Protein AF-V8N898-F1 (afdb_monomer)

Sequence (106 aa):
MCPICLDMLKHTMTTKECLHRFCSDCIVTALRSGNKECPTCRKKLVSKRSLRPDPNFDALISKIYPSRDEYEAHQDRVLAKLNRLHNQQALRSSMEEGLKMQAMNR

Mean predicted aligned error: 6.95 Å

Structure (mmCIF, N/CA/C/O backbone):
data_AF-V8N898-F1
#
_entry.id   AF-V8N898-F1
#
loop_
_atom_site.group_PDB
_atom_site.id
_atom_site.type_symbol
_atom_site.label_atom_id
_atom_site.label_alt_id
_atom_site.label_comp_id
_atom_site.label_asym_id
_atom_site.label_entity_id
_atom_site.label_seq_id
_atom_site.pdbx_PDB_ins_code
_atom_site.Cartn_x
_atom_site.Cartn_y
_atom_site.Cartn_z
_atom_site.occupancy
_atom_site.B_iso_or_equiv
_atom_site.auth_seq_id
_atom_site.auth_comp_id
_atom_site.auth_asym_id
_atom_site.auth_atom_id
_atom_site.pdbx_PDB_model_num
ATOM 1 N N . MET A 1 1 ? -0.500 -8.011 4.721 1.00 91.88 1 MET A N 1
ATOM 2 C CA . MET A 1 1 ? -0.864 -6.586 4.869 1.00 91.88 1 MET A CA 1
ATOM 3 C C . MET A 1 1 ? 0.102 -5.747 4.045 1.00 91.88 1 MET A C 1
ATOM 5 O O . MET A 1 1 ? 1.273 -6.105 3.967 1.00 91.88 1 MET A O 1
ATOM 9 N N . CYS A 1 2 ? -0.375 -4.698 3.381 1.00 98.00 2 CYS A N 1
ATOM 10 C CA . CYS A 1 2 ? 0.453 -3.765 2.631 1.00 98.00 2 CYS A CA 1
ATOM 11 C C . CYS A 1 2 ? 1.090 -2.750 3.591 1.00 98.00 2 CYS A C 1
ATOM 13 O O . CYS A 1 2 ? 0.360 -2.084 4.318 1.00 98.00 2 CYS A O 1
ATOM 15 N N . PRO A 1 3 ? 2.417 -2.554 3.569 1.00 97.75 3 PRO A N 1
ATOM 16 C CA . PRO A 1 3 ? 3.085 -1.622 4.482 1.00 97.75 3 PRO A CA 1
ATOM 17 C C . PRO A 1 3 ? 2.869 -0.139 4.126 1.00 97.75 3 PRO A C 1
ATOM 19 O O . PRO A 1 3 ? 3.330 0.723 4.860 1.00 97.75 3 PRO A O 1
ATOM 22 N N . ILE A 1 4 ? 2.209 0.171 3.001 1.00 97.88 4 ILE A N 1
ATOM 23 C CA . ILE A 1 4 ? 1.927 1.553 2.575 1.00 97.88 4 ILE A CA 1
ATOM 24 C C . ILE A 1 4 ? 0.554 2.002 3.082 1.00 97.88 4 ILE A C 1
ATOM 26 O O . ILE A 1 4 ? 0.458 3.026 3.745 1.00 97.88 4 ILE A O 1
ATOM 30 N N . CYS A 1 5 ? -0.508 1.251 2.768 1.00 96.94 5 CYS A N 1
ATOM 31 C CA . CYS A 1 5 ? -1.871 1.596 3.190 1.00 96.94 5 CYS A CA 1
ATOM 32 C C . CYS A 1 5 ? -2.292 0.950 4.515 1.00 96.94 5 CYS A C 1
ATOM 34 O O . CYS A 1 5 ? -3.379 1.241 4.995 1.00 96.94 5 CYS A O 1
ATOM 36 N N . LEU A 1 6 ? -1.461 0.068 5.083 1.00 94.62 6 LEU A N 1
ATOM 37 C CA . LEU A 1 6 ? -1.736 -0.682 6.317 1.00 94.62 6 LEU A CA 1
ATOM 38 C C . LEU A 1 6 ? -2.997 -1.563 6.259 1.00 94.62 6 LEU A C 1
ATOM 40 O O . LEU A 1 6 ? -3.499 -2.009 7.284 1.00 94.62 6 LEU A O 1
ATOM 44 N N . ASP A 1 7 ? -3.464 -1.871 5.051 1.00 93.56 7 ASP A N 1
ATOM 45 C CA . ASP A 1 7 ? -4.637 -2.705 4.793 1.00 93.56 7 ASP A CA 1
ATOM 46 C C . ASP A 1 7 ? -4.220 -4.041 4.140 1.00 93.56 7 ASP A C 1
ATOM 48 O O . ASP A 1 7 ? -3.062 -4.260 3.758 1.00 93.56 7 ASP A O 1
ATOM 52 N N . MET A 1 8 ? -5.136 -4.996 4.030 1.00 94.12 8 MET A N 1
ATOM 53 C CA . MET A 1 8 ? -4.944 -6.234 3.285 1.00 94.12 8 MET A CA 1
ATOM 54 C C . MET A 1 8 ? -4.565 -5.928 1.827 1.00 94.12 8 MET A C 1
ATOM 56 O O . MET A 1 8 ? -5.100 -5.012 1.207 1.00 94.12 8 MET A O 1
ATOM 60 N N . LEU A 1 9 ? -3.622 -6.698 1.279 1.00 96.62 9 LEU A N 1
ATOM 61 C CA . LEU A 1 9 ? -3.106 -6.478 -0.073 1.00 96.62 9 LEU A CA 1
ATOM 62 C C . LEU A 1 9 ? -4.229 -6.616 -1.117 1.00 96.62 9 LEU A C 1
ATOM 64 O O . LEU A 1 9 ? -5.034 -7.540 -1.030 1.00 96.62 9 LEU A O 1
ATOM 68 N N . LYS A 1 10 ? -4.258 -5.703 -2.095 1.00 96.00 10 LYS A N 1
ATOM 69 C CA . LYS A 1 10 ? -5.162 -5.726 -3.257 1.00 96.00 10 LYS A CA 1
ATOM 70 C C . LYS A 1 10 ? -4.325 -5.664 -4.534 1.00 96.00 10 LYS A C 1
ATOM 72 O O . LYS A 1 10 ? -3.498 -4.755 -4.654 1.00 96.00 10 LYS A O 1
ATOM 77 N N . HIS A 1 11 ? -4.540 -6.592 -5.470 1.00 97.81 11 HIS A N 1
ATOM 78 C CA . HIS A 1 11 ? -3.744 -6.724 -6.700 1.00 97.81 11 HIS A CA 1
ATOM 79 C C . HIS A 1 11 ? -2.243 -6.733 -6.383 1.00 97.81 11 HIS A C 1
ATOM 81 O O . HIS A 1 11 ? -1.530 -5.748 -6.612 1.00 97.81 11 HIS A O 1
ATOM 87 N N . THR A 1 12 ? -1.787 -7.807 -5.741 1.00 98.62 12 THR A N 1
ATOM 88 C CA . THR A 1 12 ? -0.474 -7.857 -5.101 1.00 98.62 12 THR A CA 1
ATOM 89 C C . THR A 1 12 ? 0.645 -7.690 -6.125 1.00 98.62 12 THR A C 1
ATOM 91 O O . THR A 1 12 ? 0.762 -8.437 -7.095 1.00 98.62 12 THR A O 1
ATOM 94 N N . MET A 1 13 ? 1.520 -6.719 -5.869 1.00 98.69 13 MET A N 1
ATOM 95 C CA . MET A 1 13 ? 2.769 -6.505 -6.589 1.00 98.69 13 MET A CA 1
ATOM 96 C C . MET A 1 13 ? 3.948 -6.850 -5.684 1.00 98.69 13 MET A C 1
ATOM 98 O O . MET A 1 13 ? 4.034 -6.378 -4.549 1.00 98.69 13 MET A O 1
ATOM 102 N N . THR A 1 14 ? 4.895 -7.610 -6.221 1.00 98.75 14 THR A N 1
ATOM 103 C CA . THR A 1 14 ? 6.093 -8.069 -5.517 1.00 98.75 14 THR A CA 1
ATOM 104 C C . THR A 1 14 ? 7.340 -7.470 -6.157 1.00 98.75 14 THR A C 1
ATOM 106 O O . THR A 1 14 ? 7.507 -7.498 -7.382 1.00 98.75 14 THR A O 1
ATOM 109 N N . THR A 1 15 ? 8.245 -6.923 -5.346 1.00 98.50 15 THR A N 1
ATOM 110 C CA . THR A 1 15 ? 9.554 -6.457 -5.828 1.00 98.50 15 THR A CA 1
ATOM 111 C C . THR A 1 15 ? 10.422 -7.643 -6.236 1.00 98.50 15 THR A C 1
ATOM 113 O O . THR A 1 15 ? 10.494 -8.648 -5.531 1.00 98.50 15 THR A O 1
ATOM 116 N N . LYS A 1 16 ? 11.122 -7.542 -7.370 1.00 98.38 16 LYS A N 1
ATOM 117 C CA . LYS A 1 16 ? 11.941 -8.659 -7.873 1.00 98.38 16 LYS A CA 1
ATOM 118 C C . LYS A 1 16 ? 13.146 -8.966 -6.974 1.00 98.38 16 LYS A C 1
ATOM 120 O O . LYS A 1 16 ? 13.394 -10.131 -6.697 1.00 98.38 16 LYS A O 1
ATOM 125 N N . GLU A 1 17 ? 13.808 -7.924 -6.465 1.00 97.81 17 GLU A N 1
ATOM 126 C CA . GLU A 1 17 ? 15.081 -8.011 -5.718 1.00 97.81 17 GLU A CA 1
ATOM 127 C C . GLU A 1 17 ? 14.948 -8.265 -4.207 1.00 97.81 17 GLU A C 1
ATOM 129 O O . GLU A 1 17 ? 15.916 -8.617 -3.528 1.00 97.81 17 GLU A O 1
ATOM 134 N N . CYS A 1 18 ? 13.787 -7.970 -3.620 1.00 98.50 18 CYS A N 1
ATOM 135 C CA . CYS A 1 18 ? 13.584 -8.112 -2.172 1.00 98.50 18 CYS A CA 1
ATOM 136 C C . CYS A 1 18 ? 12.280 -8.793 -1.774 1.00 98.50 18 CYS A C 1
ATOM 138 O O . CYS A 1 18 ? 12.060 -8.972 -0.584 1.00 98.50 18 CYS A O 1
ATOM 140 N N . LEU A 1 19 ? 11.442 -9.190 -2.736 1.00 98.44 19 LEU A N 1
ATOM 141 C CA . LEU A 1 19 ? 10.214 -9.953 -2.505 1.00 98.44 19 LEU A CA 1
ATOM 142 C C . LEU A 1 19 ? 9.207 -9.293 -1.544 1.00 98.44 19 LEU A C 1
ATOM 144 O O . LEU A 1 19 ? 8.300 -9.955 -1.039 1.00 98.44 19 LEU A O 1
ATOM 148 N N . HIS A 1 20 ? 9.322 -7.982 -1.322 1.00 98.81 20 HIS A N 1
ATOM 149 C CA . HIS A 1 20 ? 8.346 -7.224 -0.547 1.00 98.81 20 HIS A CA 1
ATOM 150 C C . HIS A 1 20 ? 7.078 -7.009 -1.371 1.00 98.81 20 HIS A C 1
ATOM 152 O O . HIS A 1 20 ? 7.146 -6.745 -2.576 1.00 98.81 20 HIS A O 1
ATOM 158 N N . ARG A 1 21 ? 5.930 -7.138 -0.699 1.00 98.75 21 ARG A N 1
ATOM 159 C CA . ARG A 1 21 ? 4.593 -7.138 -1.300 1.00 98.75 21 ARG A CA 1
ATOM 160 C C . ARG A 1 21 ? 3.851 -5.850 -0.983 1.00 98.75 21 ARG A C 1
ATOM 162 O O . ARG A 1 21 ? 3.832 -5.399 0.162 1.00 98.75 21 ARG A O 1
ATOM 169 N N . PHE A 1 22 ? 3.193 -5.299 -1.991 1.00 98.81 22 PHE A N 1
ATOM 170 C CA . PHE A 1 22 ? 2.417 -4.067 -1.903 1.00 98.81 22 PHE A CA 1
ATOM 171 C C . PHE A 1 22 ? 1.147 -4.181 -2.747 1.00 98.81 22 PHE A C 1
ATOM 173 O O . PHE A 1 22 ? 1.105 -4.975 -3.685 1.00 98.81 22 PHE A O 1
ATOM 180 N N . CYS A 1 23 ? 0.133 -3.362 -2.468 1.00 98.69 23 CYS A N 1
ATOM 181 C CA . CYS A 1 23 ? -0.967 -3.190 -3.415 1.00 98.69 23 CYS A CA 1
ATOM 182 C C . CYS A 1 23 ? -0.440 -2.515 -4.685 1.00 98.69 23 CYS A C 1
ATOM 184 O O . CYS A 1 23 ? 0.420 -1.630 -4.585 1.00 98.69 23 CYS A O 1
ATOM 186 N N . SER A 1 24 ? -0.974 -2.880 -5.854 1.00 98.44 24 SER A N 1
ATOM 187 C CA . SER A 1 24 ? -0.586 -2.271 -7.135 1.00 98.44 24 SER A CA 1
ATOM 188 C C . SER A 1 24 ? -0.637 -0.743 -7.087 1.00 98.44 24 SER A C 1
ATOM 190 O O . SER A 1 24 ? 0.368 -0.084 -7.364 1.00 98.44 24 SER A O 1
ATOM 192 N N . ASP A 1 25 ? -1.758 -0.177 -6.644 1.00 98.31 25 ASP A N 1
ATOM 193 C CA . ASP A 1 25 ? -1.945 1.277 -6.620 1.00 98.31 25 ASP A CA 1
ATOM 194 C C . ASP A 1 25 ? -1.012 1.960 -5.621 1.00 98.31 25 ASP A C 1
ATOM 196 O O . ASP A 1 25 ? -0.446 3.016 -5.917 1.00 98.31 25 ASP A O 1
ATOM 200 N N . CYS A 1 26 ? -0.770 1.324 -4.472 1.00 98.56 26 CYS A N 1
ATOM 201 C CA . CYS A 1 26 ? 0.116 1.855 -3.444 1.00 98.56 26 CYS A CA 1
ATOM 202 C C . CYS A 1 26 ? 1.561 1.965 -3.940 1.00 98.56 26 CYS A C 1
ATOM 204 O O . CYS A 1 26 ? 2.159 3.037 -3.854 1.00 98.56 26 CYS A O 1
ATOM 206 N N . ILE A 1 27 ? 2.134 0.887 -4.489 1.00 98.31 27 ILE A N 1
ATOM 207 C CA . ILE A 1 27 ? 3.537 0.915 -4.931 1.00 98.31 27 ILE A CA 1
ATOM 208 C C . ILE A 1 27 ? 3.726 1.755 -6.193 1.00 98.31 27 ILE A C 1
ATOM 210 O O . ILE A 1 27 ? 4.734 2.446 -6.326 1.00 98.31 27 ILE A O 1
ATOM 214 N N . VAL A 1 28 ? 2.753 1.756 -7.110 1.00 97.12 28 VAL A N 1
ATOM 215 C CA . VAL A 1 28 ? 2.809 2.605 -8.308 1.00 97.12 28 VAL A CA 1
ATOM 216 C C . VAL A 1 28 ? 2.743 4.082 -7.926 1.00 97.12 28 VAL A C 1
ATOM 218 O O . VAL A 1 28 ? 3.469 4.887 -8.507 1.00 97.12 28 VAL A O 1
ATOM 221 N N . THR A 1 29 ? 1.915 4.448 -6.946 1.00 97.44 29 THR A N 1
ATOM 222 C CA . THR A 1 29 ? 1.849 5.821 -6.426 1.00 97.44 29 THR A CA 1
ATOM 223 C C . THR A 1 29 ? 3.146 6.205 -5.718 1.00 97.44 29 THR A C 1
ATOM 225 O O . THR A 1 29 ? 3.722 7.233 -6.059 1.00 97.44 29 THR A O 1
ATOM 228 N N . ALA A 1 30 ? 3.680 5.347 -4.842 1.00 96.69 30 ALA A N 1
ATOM 229 C CA . ALA A 1 30 ? 4.947 5.599 -4.149 1.00 96.69 30 ALA A CA 1
ATOM 230 C C . ALA A 1 30 ? 6.113 5.847 -5.122 1.00 96.69 30 ALA A C 1
ATOM 232 O O . ALA A 1 30 ? 6.852 6.818 -4.975 1.00 96.69 30 ALA A O 1
ATOM 233 N N . LEU A 1 31 ? 6.236 5.027 -6.173 1.00 96.44 31 LEU A N 1
ATOM 234 C CA . LEU A 1 31 ? 7.267 5.219 -7.197 1.00 96.44 31 LEU A CA 1
ATOM 235 C C . LEU A 1 31 ? 7.041 6.485 -8.035 1.00 96.44 31 LEU A C 1
ATOM 237 O O . LEU A 1 31 ? 8.003 7.033 -8.577 1.00 96.44 31 LEU A O 1
ATOM 241 N N . ARG A 1 32 ? 5.799 6.957 -8.182 1.00 95.31 32 ARG A N 1
ATOM 242 C CA . ARG A 1 32 ? 5.475 8.189 -8.920 1.00 95.31 32 ARG A CA 1
ATOM 243 C C . ARG 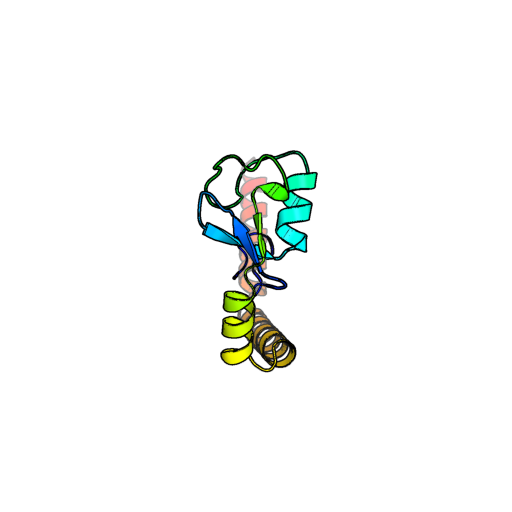A 1 32 ? 5.903 9.440 -8.162 1.00 95.31 32 ARG A C 1
ATOM 245 O O . ARG A 1 32 ? 6.345 10.383 -8.804 1.00 95.31 32 ARG A O 1
ATOM 252 N N . SER A 1 33 ? 5.881 9.403 -6.830 1.00 93.44 33 SER A N 1
ATOM 253 C CA . SER A 1 33 ? 6.313 10.499 -5.949 1.00 93.44 33 SER A CA 1
ATOM 254 C C . SER A 1 33 ? 7.819 10.804 -5.992 1.00 93.44 33 SER A C 1
ATOM 256 O O . SER A 1 33 ? 8.300 11.635 -5.234 1.00 93.44 33 SER A O 1
ATOM 258 N N . GLY A 1 34 ? 8.587 10.132 -6.854 1.00 90.06 34 GLY A N 1
ATOM 259 C CA . GLY A 1 34 ? 9.999 10.429 -7.105 1.00 90.06 34 GLY A CA 1
ATOM 260 C C . GLY A 1 34 ? 10.977 9.559 -6.319 1.00 90.06 34 GLY A C 1
ATOM 261 O O . GLY A 1 34 ? 12.065 9.294 -6.827 1.00 90.06 34 GLY A O 1
ATOM 262 N N . ASN A 1 35 ? 10.585 9.018 -5.161 1.00 93.12 35 ASN A N 1
ATOM 263 C CA . ASN A 1 35 ? 11.434 8.092 -4.413 1.00 93.12 35 ASN A CA 1
ATOM 264 C C . ASN A 1 35 ? 11.491 6.713 -5.105 1.00 93.12 35 ASN A C 1
ATOM 266 O O . ASN A 1 35 ? 10.483 6.015 -5.229 1.00 93.12 35 ASN A O 1
ATOM 270 N N . LYS A 1 36 ? 12.680 6.328 -5.583 1.00 96.44 36 LYS A N 1
ATOM 271 C CA . LYS A 1 36 ? 12.946 5.086 -6.334 1.00 96.44 36 LYS A CA 1
ATOM 272 C C . LYS A 1 36 ? 13.520 3.996 -5.438 1.00 96.44 36 LYS A C 1
ATOM 274 O O . LYS A 1 36 ? 14.474 3.312 -5.808 1.00 96.44 36 LYS A O 1
ATOM 279 N N . GLU A 1 37 ? 12.927 3.829 -4.268 1.00 97.94 37 GLU A N 1
ATOM 280 C CA . GLU A 1 37 ? 13.326 2.850 -3.265 1.00 97.94 37 GLU A CA 1
ATOM 281 C C . GLU A 1 37 ? 12.136 1.990 -2.836 1.00 97.94 37 GLU A C 1
ATOM 283 O O . GLU A 1 37 ? 10.976 2.394 -2.898 1.00 97.94 37 GLU A O 1
ATOM 288 N N . CYS A 1 38 ? 12.426 0.770 -2.394 1.00 98.38 38 CYS A N 1
ATOM 289 C CA . CYS A 1 38 ? 11.450 -0.118 -1.788 1.00 98.38 38 CYS A CA 1
ATOM 290 C C . CYS A 1 38 ? 10.958 0.477 -0.460 1.00 98.38 38 CYS A C 1
ATOM 292 O O . CYS A 1 38 ? 11.786 0.660 0.434 1.00 98.38 38 CYS A O 1
ATOM 294 N N . PRO A 1 39 ? 9.642 0.694 -0.268 1.00 98.00 39 PRO A N 1
ATOM 295 C CA . PRO A 1 39 ? 9.123 1.301 0.962 1.00 98.00 39 PRO A CA 1
ATOM 296 C C . PRO A 1 39 ? 9.427 0.515 2.246 1.00 98.00 39 PRO A C 1
ATOM 298 O O . PRO A 1 39 ? 9.339 1.070 3.333 1.00 98.00 39 PRO A O 1
ATOM 301 N N . THR A 1 40 ? 9.801 -0.765 2.133 1.00 98.19 40 THR A N 1
ATOM 302 C CA . THR A 1 40 ? 10.121 -1.618 3.288 1.00 98.19 40 THR A CA 1
ATOM 303 C C . THR A 1 40 ? 11.611 -1.646 3.622 1.00 98.19 40 THR A C 1
ATOM 305 O O . THR A 1 40 ? 11.977 -1.515 4.782 1.00 98.19 40 THR A O 1
ATOM 308 N N . CYS A 1 41 ? 12.489 -1.834 2.632 1.00 98.50 41 CYS A N 1
ATOM 309 C CA . CYS A 1 41 ? 13.921 -2.074 2.877 1.00 98.50 41 CYS A CA 1
ATOM 310 C C . CYS A 1 41 ? 14.863 -1.123 2.140 1.00 98.50 41 CYS A C 1
ATOM 312 O O . CYS A 1 41 ? 16.068 -1.358 2.105 1.00 98.50 41 CYS A O 1
ATOM 314 N N . ARG A 1 42 ? 14.318 -0.092 1.492 1.00 97.50 42 ARG A N 1
ATOM 315 C CA . ARG A 1 42 ? 15.045 0.949 0.755 1.00 97.50 42 ARG A CA 1
ATOM 316 C C . ARG A 1 42 ? 15.925 0.482 -0.413 1.00 97.50 42 ARG A C 1
ATOM 318 O O . ARG A 1 42 ? 16.563 1.298 -1.063 1.00 97.50 42 ARG A O 1
ATOM 325 N N . LYS A 1 43 ? 15.919 -0.811 -0.774 1.00 98.12 43 LYS A N 1
ATOM 326 C CA . LYS A 1 43 ? 16.563 -1.280 -2.017 1.00 98.12 43 LYS A CA 1
ATOM 327 C C . LYS A 1 43 ? 16.009 -0.525 -3.232 1.00 98.12 43 LYS A C 1
ATOM 329 O O . LYS A 1 43 ? 14.802 -0.311 -3.325 1.00 98.12 43 LYS A O 1
ATOM 334 N N . LYS A 1 44 ? 16.876 -0.189 -4.190 1.00 97.94 44 LYS A N 1
ATOM 335 C CA . LYS A 1 44 ? 16.526 0.584 -5.391 1.00 97.94 44 LYS A CA 1
ATOM 336 C C . LYS A 1 44 ? 15.439 -0.096 -6.238 1.00 97.94 44 LYS A C 1
ATOM 338 O O . LYS A 1 44 ? 15.550 -1.266 -6.595 1.00 97.94 44 LYS A O 1
ATOM 343 N N . LEU A 1 45 ? 14.421 0.673 -6.618 1.00 97.88 45 LEU A N 1
ATOM 344 C CA . LEU A 1 45 ? 13.329 0.314 -7.524 1.00 97.88 45 LEU A CA 1
ATOM 345 C C . LEU A 1 45 ? 13.255 1.344 -8.658 1.00 97.88 45 LEU A C 1
ATOM 347 O O . LEU A 1 45 ? 12.611 2.382 -8.537 1.00 97.88 45 LEU A O 1
ATOM 351 N N . VAL A 1 46 ? 13.919 1.053 -9.779 1.00 94.81 46 VAL A N 1
ATOM 352 C CA . VAL A 1 46 ? 14.064 1.996 -10.907 1.00 94.81 46 VAL A CA 1
ATOM 353 C C . VAL A 1 46 ? 12.707 2.430 -11.472 1.00 94.81 46 VAL A C 1
ATOM 355 O O . VAL A 1 46 ? 12.502 3.598 -11.793 1.00 94.81 46 VAL A O 1
ATOM 358 N N . SER A 1 47 ? 11.767 1.494 -11.610 1.00 95.12 47 SER A N 1
ATOM 359 C CA . SER A 1 47 ? 10.422 1.766 -12.123 1.00 95.12 47 SER A CA 1
ATOM 360 C C . SER A 1 47 ? 9.459 0.626 -11.786 1.00 95.12 47 SER A C 1
ATOM 362 O O . SER A 1 47 ? 9.838 -0.363 -11.156 1.00 95.12 47 SER A O 1
ATOM 364 N N . LYS A 1 48 ? 8.222 0.700 -12.298 1.00 95.38 48 LYS A N 1
ATOM 365 C CA . LYS A 1 48 ? 7.254 -0.408 -12.253 1.00 95.38 48 LYS A CA 1
ATOM 366 C C . LYS A 1 48 ? 7.817 -1.718 -12.837 1.00 95.38 48 LYS A C 1
ATOM 368 O O . LYS A 1 48 ? 7.407 -2.790 -12.411 1.00 95.38 48 LYS A O 1
ATOM 373 N N . ARG A 1 49 ? 8.804 -1.665 -13.747 1.00 97.31 49 ARG A N 1
ATOM 374 C CA . ARG A 1 49 ? 9.477 -2.857 -14.310 1.00 97.31 49 ARG A CA 1
ATOM 375 C C . ARG A 1 49 ? 10.281 -3.653 -13.268 1.00 97.31 49 ARG A C 1
ATOM 377 O O . ARG A 1 49 ? 10.540 -4.840 -13.480 1.00 97.31 49 ARG A O 1
ATOM 384 N N . SER A 1 50 ? 10.644 -3.036 -12.143 1.00 97.75 50 SER A N 1
ATOM 385 C CA . SER A 1 50 ? 11.280 -3.698 -10.992 1.00 97.75 50 SER A CA 1
ATOM 386 C C . SER A 1 50 ? 10.298 -4.541 -10.161 1.00 97.75 50 SER A C 1
ATOM 388 O O . SER A 1 50 ? 10.703 -5.194 -9.199 1.00 97.75 50 SER A O 1
ATOM 390 N N . LEU A 1 51 ? 9.014 -4.539 -10.531 1.00 98.31 51 LEU A N 1
ATOM 391 C CA . LEU A 1 51 ? 7.935 -5.259 -9.866 1.00 98.31 51 LEU A CA 1
ATOM 392 C C . LEU A 1 51 ? 7.381 -6.367 -10.773 1.00 98.31 51 LEU A C 1
ATOM 394 O O . LEU A 1 51 ? 7.591 -6.363 -11.990 1.00 98.31 51 LEU A O 1
ATOM 398 N N . ARG A 1 52 ? 6.648 -7.306 -10.178 1.00 98.44 52 ARG A N 1
ATOM 399 C CA . ARG A 1 52 ? 5.821 -8.302 -10.871 1.00 98.44 52 ARG A CA 1
ATOM 400 C C . ARG A 1 52 ? 4.492 -8.493 -10.128 1.00 98.44 52 ARG A C 1
ATOM 402 O O . ARG A 1 52 ? 4.508 -8.369 -8.904 1.00 98.44 52 ARG A O 1
ATOM 409 N N . PRO A 1 53 ? 3.378 -8.781 -10.820 1.00 98.62 53 PRO A N 1
ATOM 410 C CA . PRO A 1 53 ? 2.162 -9.229 -10.148 1.00 98.62 53 PRO A CA 1
ATOM 411 C C . PRO A 1 53 ? 2.401 -10.583 -9.461 1.00 98.62 53 PRO A C 1
ATOM 413 O O . PRO A 1 53 ? 3.225 -11.377 -9.921 1.00 98.62 53 PRO A O 1
ATOM 416 N N . ASP A 1 54 ? 1.692 -10.837 -8.364 1.00 98.56 54 ASP A N 1
ATOM 417 C CA . ASP A 1 54 ? 1.765 -12.074 -7.577 1.00 98.56 54 ASP A CA 1
ATOM 418 C C . ASP A 1 54 ? 0.362 -12.701 -7.425 1.00 98.56 54 ASP A C 1
ATOM 420 O O . ASP A 1 54 ? -0.213 -12.695 -6.334 1.00 98.56 54 ASP A O 1
ATOM 424 N N . PRO A 1 55 ? -0.219 -13.234 -8.523 1.00 98.38 55 PRO A N 1
ATOM 425 C CA . PRO A 1 55 ? -1.589 -13.755 -8.525 1.00 98.38 55 PRO A CA 1
ATOM 426 C C . PRO A 1 55 ? -1.769 -14.967 -7.604 1.00 98.38 55 PRO A C 1
ATOM 428 O O . PRO A 1 55 ? -2.866 -15.213 -7.112 1.00 98.38 55 PRO A O 1
ATOM 431 N N . ASN A 1 56 ? -0.694 -15.709 -7.321 1.00 98.25 56 ASN A N 1
ATOM 432 C CA . ASN A 1 56 ? -0.727 -16.811 -6.361 1.00 98.25 56 ASN A CA 1
ATOM 433 C C . ASN A 1 56 ? -0.963 -16.297 -4.937 1.00 98.25 56 ASN A C 1
ATOM 435 O O . ASN A 1 56 ? -1.706 -16.916 -4.175 1.00 98.25 56 ASN A O 1
ATOM 439 N N . PHE A 1 57 ? -0.356 -15.163 -4.576 1.00 98.00 57 PHE A N 1
ATOM 440 C CA . PHE A 1 57 ? -0.586 -14.543 -3.276 1.00 98.00 57 PHE A CA 1
ATOM 441 C C . PHE A 1 57 ? -1.991 -13.940 -3.180 1.00 98.00 57 PHE A C 1
A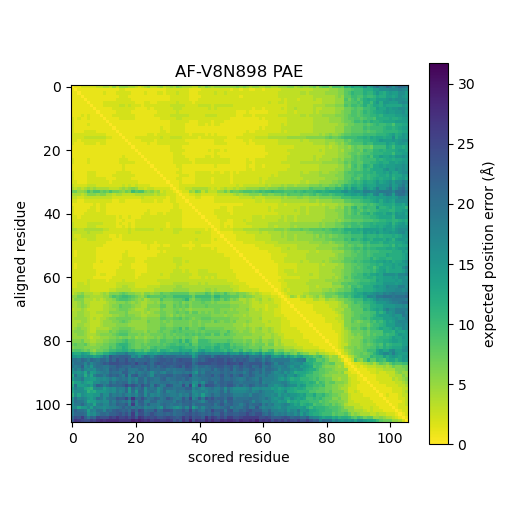TOM 443 O O . PHE A 1 57 ? -2.644 -14.096 -2.152 1.00 98.00 57 PHE A O 1
ATOM 450 N N . ASP A 1 58 ? -2.492 -13.338 -4.261 1.00 97.44 58 ASP A N 1
ATOM 451 C CA . ASP A 1 58 ? -3.884 -12.874 -4.329 1.00 97.44 58 ASP A CA 1
ATOM 452 C C . ASP A 1 58 ? -4.877 -14.041 -4.167 1.00 97.44 58 ASP A C 1
ATOM 454 O O . ASP A 1 58 ? -5.820 -13.952 -3.379 1.00 97.44 58 ASP A O 1
ATOM 458 N N . ALA A 1 59 ? -4.632 -15.176 -4.830 1.00 97.19 59 ALA A N 1
ATOM 459 C CA . ALA A 1 59 ? -5.450 -16.380 -4.689 1.00 97.19 59 ALA A CA 1
ATOM 460 C C . ALA A 1 59 ? -5.399 -16.960 -3.267 1.00 97.19 59 ALA A C 1
ATOM 462 O O . ALA A 1 59 ? -6.412 -17.436 -2.755 1.00 97.19 59 ALA A O 1
ATOM 463 N N . LEU A 1 60 ? -4.237 -16.911 -2.609 1.00 96.69 60 LEU A N 1
ATOM 464 C CA . LEU A 1 60 ? -4.102 -17.317 -1.211 1.00 96.69 60 LEU A CA 1
ATOM 465 C C . LEU A 1 60 ? -4.933 -16.417 -0.289 1.00 96.69 60 LEU A C 1
ATOM 467 O O . LEU A 1 60 ? -5.679 -16.929 0.543 1.00 96.69 60 LEU A O 1
ATOM 471 N N . ILE A 1 61 ? -4.840 -15.095 -0.459 1.00 95.12 61 ILE A N 1
ATOM 472 C CA . ILE A 1 61 ? -5.647 -14.135 0.302 1.00 95.12 61 ILE A CA 1
ATOM 473 C C . ILE A 1 61 ? -7.134 -14.420 0.095 1.00 95.12 61 ILE A C 1
ATOM 475 O O . ILE A 1 61 ? -7.858 -14.521 1.077 1.00 95.12 61 ILE A O 1
ATOM 479 N N . SER A 1 62 ? -7.577 -14.617 -1.149 1.00 94.88 62 SER A N 1
ATOM 480 C CA . SER A 1 62 ? -8.981 -14.903 -1.466 1.00 94.88 62 SER A CA 1
ATOM 481 C C . SER A 1 62 ? -9.480 -16.213 -0.847 1.00 94.88 62 SER A C 1
ATOM 483 O O . SER A 1 62 ? -10.624 -16.283 -0.419 1.00 94.88 62 SER A O 1
ATOM 485 N N . LYS A 1 63 ? -8.637 -17.245 -0.733 1.00 95.81 63 LYS A N 1
ATOM 486 C CA . LYS A 1 63 ? -9.020 -18.500 -0.065 1.00 95.81 63 LYS A CA 1
ATOM 487 C C . LYS A 1 63 ? -9.137 -18.360 1.453 1.00 95.81 63 LYS A C 1
ATOM 489 O O . LYS A 1 63 ? -10.000 -18.995 2.047 1.00 95.81 63 LYS A O 1
ATOM 494 N N . ILE A 1 64 ? -8.261 -17.571 2.078 1.00 94.75 64 ILE A N 1
ATOM 495 C CA . ILE A 1 64 ? -8.262 -17.357 3.536 1.00 94.75 64 ILE A CA 1
ATOM 496 C C . ILE A 1 64 ? -9.350 -16.353 3.943 1.00 94.75 64 ILE A C 1
ATOM 498 O O . ILE A 1 64 ? -9.978 -16.513 4.986 1.00 94.75 64 ILE A O 1
ATOM 502 N N . TYR A 1 65 ? -9.595 -15.347 3.105 1.00 93.38 65 TYR A N 1
ATOM 503 C CA . TYR A 1 65 ? -10.580 -14.287 3.306 1.00 93.38 65 TYR A CA 1
ATOM 504 C C . TYR A 1 65 ? -11.524 -14.217 2.091 1.00 93.38 65 TYR A C 1
ATOM 506 O O . TYR A 1 65 ? -11.378 -13.323 1.253 1.00 93.38 65 TYR A O 1
ATOM 514 N N . PRO A 1 66 ? -12.486 -15.155 1.966 1.00 89.62 66 PRO A N 1
ATOM 515 C CA . PRO A 1 66 ? -13.365 -15.249 0.796 1.00 89.62 66 PRO A CA 1
ATOM 516 C C . PRO A 1 66 ? -14.245 -14.016 0.593 1.00 89.62 66 PRO A C 1
ATOM 518 O O . PRO A 1 66 ? -14.472 -13.602 -0.540 1.00 89.62 66 PRO A O 1
ATOM 521 N N . SER A 1 67 ? -14.698 -13.411 1.693 1.00 92.00 67 SER A N 1
ATOM 522 C CA . SER A 1 67 ? -15.457 -12.164 1.693 1.00 92.00 67 SER A CA 1
ATOM 523 C C . SER A 1 67 ? -14.623 -11.067 2.346 1.00 92.00 67 SER A C 1
ATOM 525 O O . SER A 1 67 ? -14.530 -10.955 3.571 1.00 92.00 67 SER A O 1
ATOM 527 N N . ARG A 1 68 ? -13.945 -10.280 1.506 1.00 85.19 68 ARG A N 1
ATOM 528 C CA . ARG A 1 68 ? -13.064 -9.199 1.962 1.00 85.19 68 ARG A CA 1
ATOM 529 C C . ARG A 1 68 ? -13.859 -8.060 2.602 1.00 85.19 68 ARG A C 1
ATOM 531 O O . ARG A 1 68 ? -13.433 -7.547 3.630 1.00 85.19 68 ARG A O 1
ATOM 538 N N . ASP A 1 69 ? -15.030 -7.752 2.052 1.00 87.69 69 ASP A N 1
ATOM 539 C CA . ASP A 1 69 ? -15.924 -6.711 2.567 1.00 87.69 69 ASP A CA 1
ATOM 540 C C . ASP A 1 69 ? -16.475 -7.079 3.951 1.00 87.69 69 ASP A C 1
ATOM 542 O O . ASP A 1 69 ? -16.519 -6.242 4.851 1.00 87.69 69 ASP A O 1
ATOM 546 N N . GLU A 1 70 ? -16.835 -8.349 4.172 1.00 91.81 70 GLU A N 1
ATOM 547 C CA . GLU A 1 70 ? -17.255 -8.814 5.499 1.00 91.81 70 GLU A CA 1
ATOM 548 C C . GLU A 1 70 ? -16.124 -8.729 6.522 1.00 91.81 70 GLU A C 1
ATOM 550 O O . GLU A 1 70 ? -16.358 -8.336 7.670 1.00 91.81 70 GLU A O 1
ATOM 555 N N . TYR A 1 71 ? -14.902 -9.082 6.113 1.00 89.56 71 TYR A N 1
ATOM 556 C CA . TYR A 1 71 ? -13.722 -9.001 6.965 1.00 89.56 71 TYR A CA 1
ATOM 557 C C . TYR A 1 71 ? -13.392 -7.547 7.339 1.00 89.56 71 TYR A C 1
ATOM 559 O O . TYR A 1 71 ? -13.206 -7.252 8.522 1.00 89.56 71 TYR A O 1
ATOM 567 N N . GLU A 1 72 ? -13.400 -6.627 6.370 1.00 88.38 72 GLU A N 1
ATOM 568 C CA . GLU A 1 72 ? -13.204 -5.189 6.606 1.00 88.38 72 GLU A CA 1
ATOM 569 C C . GLU A 1 72 ? -14.308 -4.624 7.515 1.00 88.38 72 GLU A C 1
ATOM 571 O O . GLU A 1 72 ? -14.012 -4.036 8.556 1.00 88.38 72 GLU A O 1
ATOM 576 N N . ALA A 1 73 ? -15.582 -4.916 7.233 1.00 91.56 73 ALA A N 1
ATOM 577 C CA . ALA A 1 73 ? -16.699 -4.482 8.073 1.00 91.56 73 ALA A CA 1
ATOM 578 C C . ALA A 1 73 ? -16.632 -5.058 9.498 1.00 91.56 73 ALA A C 1
ATOM 580 O O . ALA A 1 73 ? -17.076 -4.434 10.468 1.00 91.56 73 ALA A O 1
ATOM 581 N N . HIS A 1 74 ? -16.114 -6.276 9.670 1.00 91.50 74 HIS A N 1
ATOM 582 C CA . HIS A 1 74 ? -15.856 -6.832 10.995 1.00 91.50 74 HIS A CA 1
ATOM 583 C C . HIS A 1 74 ? -14.738 -6.073 11.720 1.00 91.50 74 HIS A C 1
ATOM 585 O O . HIS A 1 74 ? -14.940 -5.687 12.874 1.00 91.50 74 HIS A O 1
ATOM 591 N N . GLN A 1 75 ? -13.609 -5.803 11.055 1.00 90.06 75 GLN A N 1
ATOM 592 C CA . GLN A 1 75 ? -12.521 -5.004 11.627 1.00 90.06 75 GLN A CA 1
ATOM 593 C C . GLN A 1 75 ? -12.999 -3.614 12.059 1.00 90.06 75 GLN A C 1
ATOM 595 O O . GLN A 1 75 ? -12.731 -3.213 13.193 1.00 90.06 75 GLN A O 1
ATOM 600 N N . ASP A 1 76 ? -13.762 -2.920 11.216 1.00 92.00 76 ASP A N 1
ATOM 601 C CA . ASP A 1 76 ? -14.293 -1.588 11.519 1.00 92.00 76 ASP A CA 1
ATOM 602 C C . ASP A 1 76 ? -15.212 -1.605 12.741 1.00 92.00 76 ASP A C 1
ATOM 604 O O . ASP A 1 76 ? -15.109 -0.749 13.624 1.00 92.00 76 ASP A O 1
ATOM 608 N N . ARG A 1 77 ? -16.076 -2.621 12.858 1.00 93.75 77 ARG A N 1
ATOM 609 C CA . ARG A 1 77 ? -16.942 -2.799 14.035 1.00 93.75 77 ARG A CA 1
ATOM 610 C C . ARG A 1 77 ?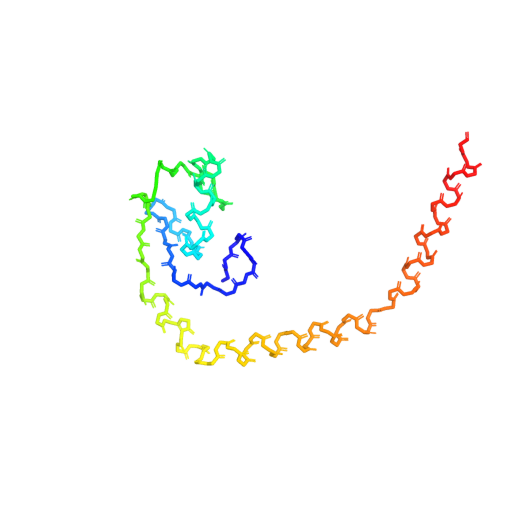 -16.138 -3.030 15.312 1.00 93.75 77 ARG A C 1
ATOM 612 O O . ARG A 1 77 ? -16.466 -2.449 16.350 1.00 93.75 77 ARG A O 1
ATOM 619 N N . VAL A 1 78 ? -15.094 -3.858 15.258 1.00 93.19 78 VAL A N 1
ATOM 620 C CA . VAL A 1 78 ? -14.217 -4.122 16.411 1.00 93.19 78 VAL A CA 1
ATOM 621 C C . VAL A 1 78 ? -13.459 -2.859 16.809 1.00 93.19 78 VAL A C 1
ATOM 623 O O . VAL A 1 78 ? -13.455 -2.500 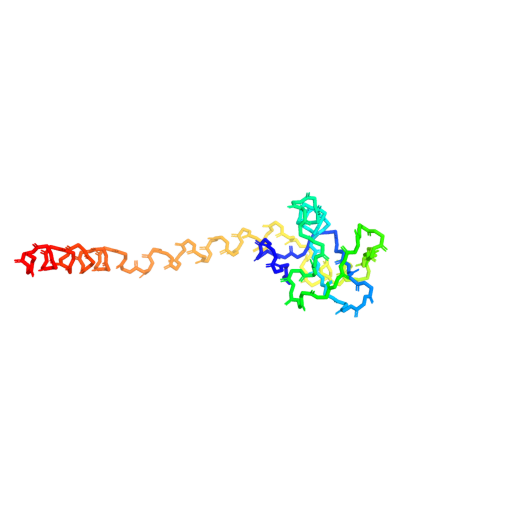17.988 1.00 93.19 78 VAL A O 1
ATOM 626 N N . LEU A 1 79 ? -12.880 -2.144 15.844 1.00 90.75 79 LEU A N 1
ATOM 627 C CA . LEU A 1 79 ? -12.159 -0.900 16.091 1.00 90.75 79 LEU A CA 1
ATOM 628 C C . LEU A 1 79 ? -13.082 0.173 16.683 1.00 90.75 79 LEU A C 1
ATOM 630 O O . LEU A 1 79 ? -12.729 0.812 17.672 1.00 90.75 79 LEU A O 1
ATOM 634 N N . ALA A 1 80 ? -14.298 0.324 16.153 1.00 91.44 80 ALA A N 1
ATOM 635 C CA . ALA A 1 80 ? -15.299 1.237 16.697 1.00 91.44 80 ALA A CA 1
ATOM 636 C C . ALA A 1 80 ? -15.661 0.893 18.150 1.00 91.44 80 ALA A C 1
ATOM 638 O O . ALA A 1 80 ? -15.780 1.790 18.987 1.00 91.44 80 ALA A O 1
ATOM 639 N N . LYS A 1 81 ? -15.795 -0.397 18.483 1.00 91.50 81 LYS A N 1
ATOM 640 C CA . LYS A 1 81 ? -16.025 -0.844 19.863 1.00 91.50 81 LYS A CA 1
ATOM 641 C C . LYS A 1 81 ? -14.837 -0.508 20.767 1.00 91.50 81 LYS A C 1
ATOM 643 O O . LYS A 1 81 ? -15.047 0.051 21.838 1.00 91.50 81 LYS A O 1
ATOM 648 N N . LEU A 1 82 ? -13.608 -0.795 20.340 1.00 88.75 82 LEU A N 1
ATOM 649 C CA . LEU A 1 82 ? -12.394 -0.470 21.099 1.00 88.75 82 LEU A CA 1
ATOM 650 C C . LEU A 1 82 ? -12.248 1.037 21.331 1.00 88.75 82 LEU A C 1
ATOM 652 O O . LEU A 1 82 ? -11.905 1.456 22.432 1.00 88.75 82 LEU A O 1
ATOM 656 N N . ASN A 1 83 ? -12.556 1.858 20.330 1.00 86.06 83 ASN A N 1
ATOM 657 C CA . ASN A 1 83 ? -12.516 3.314 20.456 1.00 86.06 83 ASN A CA 1
ATOM 658 C C . ASN A 1 83 ? -13.546 3.843 21.461 1.00 86.06 83 ASN A C 1
ATOM 660 O O . ASN A 1 83 ? -13.253 4.797 22.171 1.00 86.06 83 ASN A O 1
ATOM 664 N N . ARG A 1 84 ? -14.721 3.207 21.564 1.00 83.00 84 ARG A N 1
ATOM 665 C CA . ARG A 1 84 ? -15.730 3.539 22.587 1.00 83.00 84 ARG A CA 1
ATOM 666 C C . ARG A 1 84 ? -15.304 3.134 23.998 1.00 83.00 84 ARG A C 1
ATOM 668 O O . ARG A 1 84 ? -15.715 3.778 24.953 1.00 83.00 84 ARG A O 1
ATOM 675 N N . LEU A 1 85 ? -14.531 2.054 24.129 1.00 78.69 85 LEU A N 1
ATOM 676 C CA . LEU A 1 85 ? -14.038 1.560 25.420 1.00 78.69 85 LEU A CA 1
ATOM 677 C C . LEU A 1 85 ? -12.807 2.327 25.916 1.00 78.69 85 LEU A C 1
ATOM 679 O O . LEU A 1 85 ? -12.548 2.357 27.117 1.00 78.69 85 LEU A O 1
ATOM 683 N N . HIS A 1 86 ? -12.055 2.962 25.017 1.00 75.88 86 HIS A N 1
ATOM 684 C CA . HIS A 1 86 ? -11.010 3.891 25.418 1.00 75.88 86 HIS A CA 1
ATOM 685 C C . HIS A 1 86 ? -11.641 5.114 26.087 1.00 75.88 86 HIS A C 1
ATOM 687 O O . HIS A 1 86 ? -12.458 5.809 25.484 1.00 75.88 86 HIS A O 1
ATOM 693 N N . ASN A 1 87 ? -11.217 5.410 27.320 1.00 71.12 87 ASN A N 1
ATOM 694 C CA . ASN A 1 87 ? -11.623 6.601 28.064 1.00 71.12 87 ASN A CA 1
ATOM 695 C C . ASN A 1 87 ? -10.962 7.863 27.470 1.00 71.12 87 ASN A C 1
ATOM 697 O O . ASN A 1 87 ? -10.124 8.511 28.100 1.00 71.12 87 ASN A O 1
ATOM 701 N N . GLN A 1 88 ? -11.306 8.187 26.217 1.00 73.44 88 GLN A N 1
ATOM 702 C CA . GLN A 1 88 ? -10.782 9.339 25.481 1.00 73.44 88 GLN A CA 1
ATOM 703 C C . GLN A 1 88 ? -10.969 10.641 26.261 1.00 73.44 88 GLN A C 1
ATOM 705 O O . GLN A 1 88 ? -10.148 11.544 26.133 1.00 73.44 88 GLN A O 1
ATOM 710 N N . GLN A 1 89 ? -12.018 10.730 27.079 1.00 76.12 89 GLN A N 1
ATOM 711 C CA . GLN A 1 89 ? -12.280 11.881 27.934 1.00 76.12 89 GLN A CA 1
ATOM 712 C C . GLN A 1 89 ? -11.213 12.057 29.014 1.00 76.12 89 GLN A C 1
ATOM 714 O O . GLN A 1 89 ? -10.620 13.128 29.076 1.00 76.12 89 GLN A O 1
ATOM 719 N N . ALA A 1 90 ? -10.897 11.020 29.796 1.00 80.56 90 ALA A N 1
ATOM 720 C CA . ALA A 1 90 ? -9.860 11.128 30.826 1.00 80.56 90 ALA A CA 1
ATOM 721 C C . ALA A 1 90 ? -8.480 11.460 30.237 1.00 80.56 90 ALA A C 1
ATOM 723 O O . ALA A 1 90 ? -7.759 12.291 30.788 1.00 80.56 90 ALA A O 1
ATOM 724 N N . LEU A 1 91 ? -8.133 10.868 29.087 1.00 83.31 91 LEU A N 1
ATOM 725 C CA . LEU A 1 91 ? -6.885 11.192 28.396 1.00 83.31 91 LEU A CA 1
ATOM 726 C C . LEU A 1 91 ? -6.866 12.652 27.916 1.00 83.31 91 LEU A C 1
ATOM 728 O O . LEU A 1 91 ? -5.883 13.351 28.143 1.00 83.31 91 LEU A O 1
ATOM 732 N N . ARG A 1 92 ? -7.953 13.132 27.294 1.00 83.31 92 ARG A N 1
ATOM 733 C CA . ARG A 1 92 ? -8.064 14.528 26.838 1.00 83.31 92 ARG A CA 1
ATOM 734 C C . ARG A 1 92 ? -7.945 15.518 27.992 1.00 83.31 92 ARG A C 1
ATOM 736 O O . ARG A 1 92 ? -7.148 16.445 27.890 1.00 83.31 92 ARG A O 1
ATOM 743 N N . SER A 1 93 ? -8.671 15.295 29.087 1.00 88.12 93 SER A N 1
ATOM 744 C CA . SER A 1 93 ? -8.602 16.153 30.273 1.00 88.12 93 SER A CA 1
ATOM 745 C C . SER A 1 93 ? -7.186 16.199 30.849 1.00 88.12 93 SER A C 1
ATOM 747 O O . SER A 1 93 ? -6.660 17.282 31.083 1.00 88.12 93 SER A O 1
ATOM 749 N N 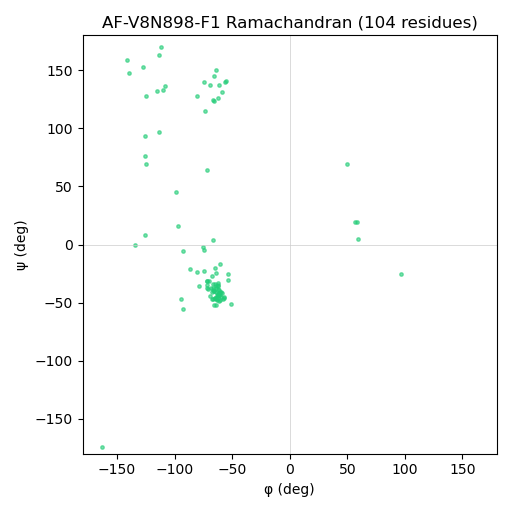. SER A 1 94 ? -6.515 15.048 30.973 1.00 89.62 94 SER A N 1
ATOM 750 C CA . SER A 1 94 ? -5.137 14.994 31.474 1.00 89.62 94 SER A CA 1
ATOM 751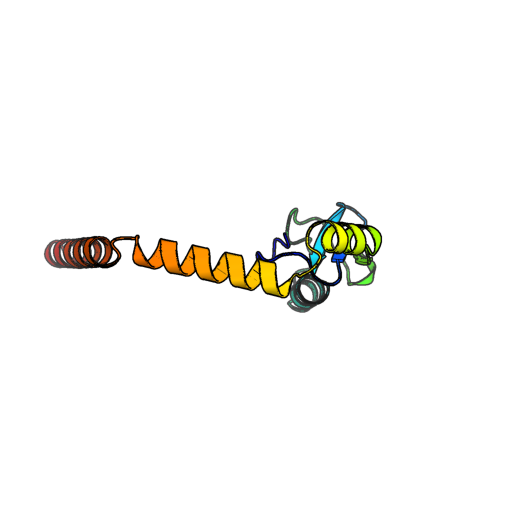 C C . SER A 1 94 ? -4.135 15.712 30.558 1.00 89.62 94 SER A C 1
ATOM 753 O O . SER A 1 94 ? -3.189 16.325 31.053 1.00 89.62 94 SER A O 1
ATOM 755 N N . MET A 1 95 ? -4.327 15.656 29.235 1.00 91.75 95 MET A N 1
ATOM 756 C CA . MET 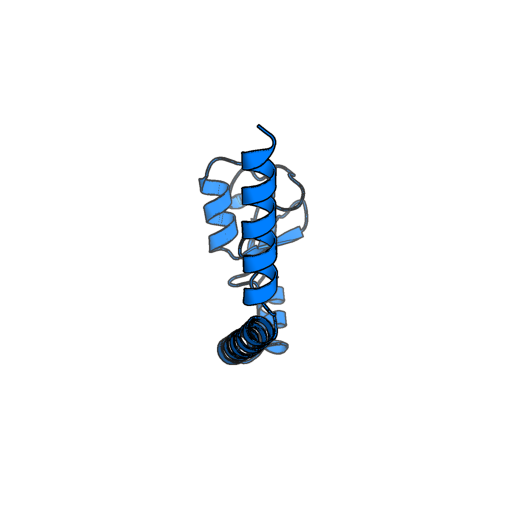A 1 95 ? -3.483 16.374 28.272 1.00 91.75 95 MET A CA 1
ATOM 757 C C . MET A 1 95 ? -3.684 17.893 28.351 1.00 91.75 95 MET A C 1
ATOM 759 O O . MET A 1 95 ? -2.700 18.633 28.355 1.00 91.75 95 MET A O 1
ATOM 763 N N . GLU A 1 96 ? -4.931 18.366 28.435 1.00 95.00 96 GLU A N 1
ATOM 764 C CA . GLU A 1 96 ? -5.245 19.796 28.582 1.00 95.00 96 GLU A CA 1
ATOM 765 C C . GLU A 1 96 ? -4.675 20.379 29.878 1.00 95.00 96 GLU A C 1
ATOM 767 O O . GLU A 1 96 ? -4.111 21.474 29.873 1.00 95.00 96 GLU A O 1
ATOM 772 N N . GLU A 1 97 ? -4.785 19.642 30.981 1.00 94.44 97 GLU A N 1
ATOM 773 C CA . GLU A 1 97 ? -4.245 20.041 32.282 1.00 94.44 97 GLU A CA 1
ATOM 774 C C . GLU A 1 97 ? -2.714 20.174 32.236 1.00 94.44 97 GLU A C 1
ATOM 776 O O . GLU A 1 97 ? -2.154 21.176 32.684 1.00 94.44 97 GLU A O 1
ATOM 781 N N . GLY A 1 98 ? -2.032 19.212 31.601 1.00 94.31 98 GLY A N 1
ATOM 782 C CA . GLY A 1 98 ? -0.583 19.256 31.399 1.00 94.31 98 GLY A CA 1
ATOM 783 C C . GLY A 1 98 ? -0.127 20.452 30.555 1.00 94.31 98 GLY A C 1
ATOM 784 O O . GLY A 1 98 ? 0.848 21.116 30.907 1.00 94.31 98 GLY A O 1
ATOM 785 N N . LEU A 1 99 ? -0.854 20.770 29.479 1.00 95.44 99 LEU A N 1
ATOM 786 C CA . LEU A 1 99 ? -0.601 21.951 28.641 1.00 95.44 99 LEU A CA 1
ATOM 787 C C . LEU A 1 99 ? -0.758 23.261 29.427 1.00 95.44 99 LEU A C 1
ATOM 789 O O . LEU A 1 99 ? 0.087 24.148 29.306 1.00 95.44 99 LEU A O 1
ATOM 793 N N . LYS A 1 100 ? -1.796 23.376 30.267 1.00 95.31 100 LYS A N 1
ATOM 794 C CA . LYS A 1 100 ? -2.007 24.551 31.131 1.00 95.31 100 LYS A CA 1
ATOM 795 C C . LYS A 1 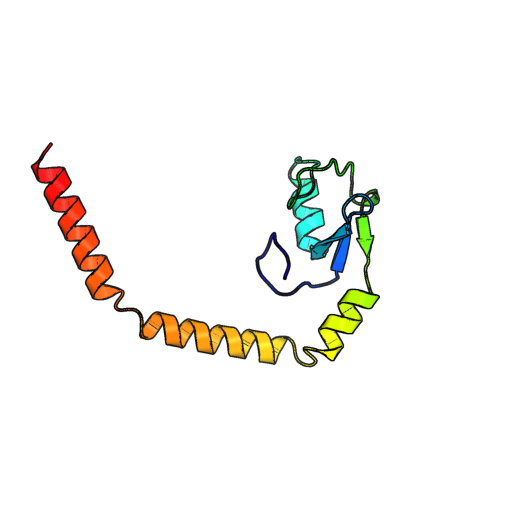100 ? -0.872 24.729 32.136 1.00 95.31 100 LYS A C 1
ATOM 797 O O . LYS A 1 100 ? -0.346 25.832 32.253 1.00 95.31 100 LYS A O 1
ATOM 802 N N . MET A 1 101 ? -0.446 23.655 32.805 1.00 93.56 101 MET A N 1
ATOM 803 C CA . MET A 1 101 ? 0.668 23.728 33.759 1.00 93.56 101 MET A CA 1
ATOM 804 C C . MET A 1 101 ? 1.986 24.139 33.092 1.00 93.56 101 MET A C 1
ATOM 806 O O . MET A 1 101 ? 2.742 24.928 33.653 1.00 93.56 101 MET A O 1
ATOM 810 N N . GLN A 1 102 ? 2.256 23.663 31.874 1.00 91.81 102 GLN A N 1
ATOM 811 C CA . GLN A 1 102 ? 3.447 24.072 31.122 1.00 91.81 102 GLN A CA 1
ATOM 812 C C . GLN A 1 102 ? 3.406 25.546 30.704 1.00 91.81 102 GLN A C 1
ATOM 814 O O . GLN A 1 102 ? 4.453 26.184 30.654 1.00 91.81 102 GLN A O 1
ATOM 819 N N . ALA A 1 103 ? 2.223 26.087 30.404 1.00 92.38 103 ALA A N 1
ATOM 820 C CA . ALA A 1 103 ? 2.051 27.499 30.069 1.00 92.38 103 ALA A CA 1
ATOM 821 C C . ALA A 1 103 ? 2.207 28.421 31.289 1.00 92.38 103 ALA A C 1
ATOM 823 O O . ALA A 1 103 ? 2.677 29.540 31.134 1.00 92.38 103 ALA A O 1
ATOM 824 N N . MET A 1 104 ? 1.842 27.951 32.487 1.00 88.38 104 MET A N 1
ATOM 825 C CA . MET A 1 104 ? 2.014 28.694 33.744 1.00 88.38 104 MET A CA 1
ATOM 826 C C . MET A 1 104 ? 3.470 28.743 34.233 1.00 88.38 104 MET A C 1
ATOM 828 O O . MET A 1 104 ? 3.821 29.643 34.986 1.00 88.38 104 MET A O 1
ATOM 832 N N . ASN A 1 105 ? 4.306 27.792 33.805 1.00 80.25 105 ASN A N 1
ATOM 833 C CA . ASN A 1 105 ? 5.727 27.704 34.166 1.00 80.25 105 ASN A CA 1
ATOM 834 C C . ASN A 1 105 ? 6.671 28.316 33.106 1.00 80.25 105 ASN A C 1
ATOM 836 O O . ASN A 1 105 ? 7.868 28.019 33.111 1.00 80.25 105 ASN A O 1
ATOM 840 N N . ARG A 1 106 ? 6.143 29.121 32.179 1.00 61.78 106 ARG A N 1
ATOM 841 C CA . ARG A 1 106 ? 6.907 29.922 31.210 1.00 61.78 106 ARG A CA 1
ATOM 842 C C . ARG A 1 106 ? 6.850 31.391 31.588 1.00 61.78 106 ARG A C 1
ATOM 844 O O . ARG A 1 106 ? 7.881 32.059 31.368 1.00 61.78 106 ARG A O 1
#

Radius of gyration: 20.5 Å; Cα contacts (8 Å, |Δi|>4): 101; chains: 1; bounding box: 34×48×48 Å

InterPro domains:
  IPR001841 Zinc finger, RING-type [PF13923] (1-41)
  IPR001841 Zinc finger, RING-type [PS50089] (2-42)
  IPR001841 Zinc finger, RING-type [SM00184] (2-41)
  IPR013083 Zinc finger, RING/FYVE/PHD-type [G3DSA:3.30.40.10] (1-65)
  IPR017907 Zinc finger, RING-type, conserved site [PS00518] (18-27)
  IPR043540 E3 ubiquitin-protein ligase RING1/RING2 [PTHR46076] (1-106)

Nearest PDB structures (foldseek):
  2ckl-assembly1_B  TM=1.007E+00  e=5.715E-11  Mus musculus
  6wi7-assembly1_A  TM=9.837E-01  e=4.362E-11  Homo sapiens
  3rpg-assembly1_C  TM=9.973E-01  e=9.168E-11  Homo sapiens
  4r8p-assembly1_L  TM=9.854E-01  e=3.538E-10  Homo sapiens
  8pp7-assembly1_L  TM=9.815E-01  e=5.306E-10  Homo sapiens

Solvent-accessible surface area (backbone atoms only — not comparable to full-atom values): 6132 Å² total; per-residue (Å²): 105,11,87,80,80,72,38,75,60,51,70,31,27,27,34,73,92,74,65,51,58,27,21,43,70,55,51,55,49,50,50,66,75,66,52,46,44,37,96,8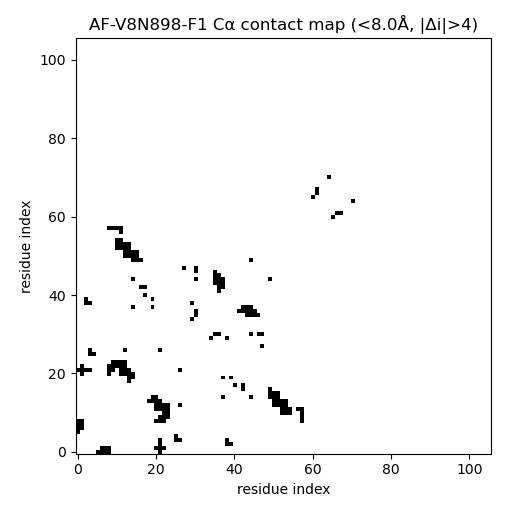6,76,59,50,80,33,92,49,78,83,45,42,42,79,35,68,67,58,45,51,50,48,41,70,77,43,74,54,58,67,61,51,51,54,48,52,52,52,51,50,53,51,52,58,68,69,46,61,61,62,63,54,50,52,55,50,53,52,50,53,51,54,57,62,74,75,107

pLDDT: mean 93.27, std 6.72, range [61.78, 98.81]

Foldseek 3Di:
DAPQVPDPAAQWKAFPPPRHIHHPVRVQVVVVVVQQADPPPGHGHPHCVRIDGDVVVVVVCCVVCVDRVVVVVVVVVVVVVVVVVPPVVVVVVVVVVVVVVVVVVD

Secondary structure (DSSP, 8-state):
--TTTSS--SSEEEETTT--EEEHHHHHHHHHTS--B-TTT--B--SGGGEEE-HHHHHHHHHH-S-HHHHHHHHHHHHHHHHHHS-HHHHHHHHHHHHHHHHHT-

Organism: Ophiophagus hannah (NCBI:txid8665)